Protein AF-A0A957RCV7-F1 (afdb_monomer)

Foldseek 3Di:
DPPDQAEEAAELADDDPPDPVVVVQVPDPRYDYHYNKDFDDFDDPPFTQWTWMAHPVRDIDIDGDRDDDDDPDDQAPCPVCVVVFDADPSRAFEADPQQDTPDPLDGDFAPSHPDDDRDPVRRVVRVVSRVVVSVVSVVVVDPPPPDPPPDD

Mean predicted aligned error: 7.04 Å

Structure (mmCIF, N/CA/C/O backbone):
data_AF-A0A957RCV7-F1
#
_entry.id   AF-A0A957RCV7-F1
#
loop_
_atom_site.group_PDB
_atom_site.id
_atom_site.type_symbol
_atom_site.label_atom_id
_atom_site.label_alt_id
_atom_site.label_comp_id
_atom_site.label_asym_id
_atom_site.label_entity_id
_atom_site.label_seq_id
_atom_site.pdbx_PDB_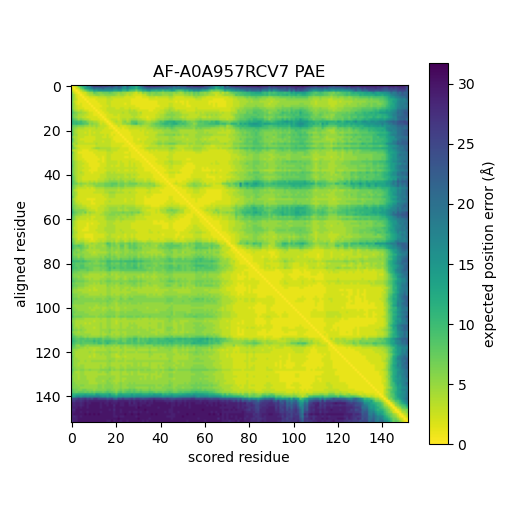ins_code
_atom_site.Cartn_x
_atom_site.Cartn_y
_atom_site.Cartn_z
_atom_site.occupancy
_atom_site.B_iso_or_equiv
_atom_site.auth_seq_id
_atom_site.auth_comp_id
_atom_site.auth_asym_id
_atom_site.auth_atom_id
_atom_site.pdbx_PDB_model_num
ATOM 1 N N . ALA A 1 1 ? -7.403 -12.029 17.948 1.00 52.47 1 ALA A N 1
ATOM 2 C CA . ALA A 1 1 ? -7.602 -10.674 18.497 1.00 52.47 1 ALA A CA 1
ATOM 3 C C . ALA A 1 1 ? -7.275 -10.646 19.998 1.00 52.47 1 ALA A C 1
ATOM 5 O O . ALA A 1 1 ? -8.165 -10.473 20.815 1.00 52.47 1 ALA A O 1
ATOM 6 N N . THR A 1 2 ? -6.010 -10.866 20.374 1.00 54.78 2 THR A N 1
ATOM 7 C CA . THR A 1 2 ? -5.569 -11.013 21.782 1.00 54.78 2 THR A CA 1
ATOM 8 C C . THR A 1 2 ? -4.770 -9.818 22.315 1.00 54.78 2 THR A C 1
ATOM 10 O O . THR A 1 2 ? -4.463 -9.781 23.499 1.00 54.78 2 THR A O 1
ATOM 13 N N . LEU A 1 3 ? -4.435 -8.842 21.462 1.00 75.88 3 LEU A N 1
ATOM 14 C CA . LEU A 1 3 ? -3.613 -7.678 21.828 1.00 75.88 3 LEU A CA 1
ATOM 15 C C . LEU A 1 3 ? -4.437 -6.427 22.171 1.00 75.88 3 LEU A C 1
ATOM 17 O O . LEU A 1 3 ? -3.967 -5.576 22.918 1.00 75.88 3 LEU A O 1
ATOM 21 N N . ALA A 1 4 ? -5.661 -6.316 21.651 1.00 87.25 4 ALA A N 1
ATOM 22 C CA . ALA A 1 4 ? -6.574 -5.214 21.938 1.00 87.25 4 ALA A CA 1
ATOM 23 C C . ALA A 1 4 ? -7.780 -5.727 22.730 1.00 87.25 4 ALA A C 1
ATOM 25 O O . ALA A 1 4 ? -8.393 -6.730 22.357 1.00 87.25 4 ALA A O 1
ATOM 26 N N . SER A 1 5 ? -8.144 -5.018 23.801 1.00 91.44 5 SER A N 1
ATOM 27 C CA . SER A 1 5 ? -9.332 -5.335 24.604 1.00 91.44 5 SER A CA 1
ATOM 28 C C . SER A 1 5 ? -10.628 -5.163 23.811 1.00 91.44 5 SER A C 1
ATOM 30 O O . SER A 1 5 ? -11.594 -5.879 24.058 1.00 91.44 5 SER A O 1
ATOM 32 N N . ARG A 1 6 ? -10.643 -4.240 22.841 1.00 94.44 6 ARG A N 1
ATOM 33 C CA . ARG A 1 6 ? -11.758 -3.997 21.924 1.00 94.44 6 ARG A CA 1
ATOM 34 C C . ARG A 1 6 ? -11.252 -3.423 20.605 1.00 94.44 6 ARG A C 1
ATOM 36 O O . ARG A 1 6 ? -10.323 -2.618 20.605 1.00 94.44 6 ARG A O 1
ATOM 43 N N . VAL A 1 7 ? -11.874 -3.817 19.499 1.00 95.94 7 VAL A N 1
ATOM 44 C CA . VAL A 1 7 ? -11.568 -3.333 18.147 1.00 95.94 7 VAL A CA 1
ATOM 45 C C . VAL A 1 7 ? -12.837 -2.761 17.530 1.00 95.94 7 VAL A C 1
ATOM 47 O O . VAL A 1 7 ? -13.892 -3.387 17.588 1.00 95.94 7 VAL A O 1
ATOM 50 N N . PHE A 1 8 ? -12.734 -1.581 16.925 1.00 96.38 8 PHE A N 1
ATOM 51 C CA . PHE A 1 8 ? -13.805 -0.986 16.132 1.00 96.38 8 PHE A CA 1
ATOM 52 C C . PHE A 1 8 ? -13.410 -1.060 14.659 1.00 96.38 8 PHE A C 1
ATOM 54 O O . PHE A 1 8 ? -12.442 -0.420 14.256 1.00 96.38 8 PHE A O 1
ATOM 61 N N . LEU A 1 9 ? -14.140 -1.848 13.870 1.00 95.62 9 LEU A N 1
ATOM 62 C CA . LEU A 1 9 ? -14.006 -1.862 12.415 1.00 95.62 9 LEU A CA 1
ATOM 63 C C . LEU A 1 9 ? -14.985 -0.836 11.853 1.00 95.62 9 LEU A C 1
ATOM 65 O O . LEU A 1 9 ? -16.191 -1.068 11.874 1.00 95.62 9 LEU A O 1
ATOM 69 N N . VAL A 1 10 ? -14.474 0.307 11.405 1.00 96.06 10 VAL A N 1
ATOM 70 C CA . VAL A 1 10 ? -15.290 1.410 10.886 1.00 96.06 10 VAL A CA 1
ATOM 71 C C . VAL A 1 10 ? -15.212 1.417 9.368 1.00 96.06 10 VAL A C 1
ATOM 73 O O . VAL A 1 10 ? -14.115 1.460 8.821 1.00 96.06 10 VAL A O 1
ATOM 76 N N . SER A 1 11 ? -16.366 1.389 8.706 1.00 95.12 11 SER A N 1
ATOM 77 C CA . SER A 1 11 ? -16.472 1.468 7.252 1.00 95.12 11 SER A CA 1
ATOM 78 C C . SER A 1 11 ? -17.498 2.520 6.859 1.00 95.12 11 SER A C 1
ATOM 80 O O . SER A 1 11 ? -18.597 2.571 7.418 1.00 95.12 11 SER A O 1
ATOM 82 N N . GLN A 1 12 ? -17.131 3.362 5.895 1.00 93.88 12 GLN A N 1
ATOM 83 C CA . GLN A 1 12 ? -18.056 4.330 5.315 1.00 93.88 12 GLN A CA 1
ATOM 84 C C . GLN A 1 12 ? -19.060 3.651 4.379 1.00 93.88 12 GLN A C 1
ATOM 86 O O . GLN A 1 12 ? -20.205 4.090 4.326 1.00 93.88 12 GLN A O 1
ATOM 91 N N . ASP A 1 13 ? -18.639 2.580 3.707 1.00 91.31 13 ASP A N 1
ATOM 92 C CA . ASP A 1 13 ? -19.454 1.800 2.780 1.00 91.31 13 ASP A CA 1
ATOM 93 C C . ASP A 1 13 ? -19.833 0.437 3.391 1.00 91.31 13 ASP A C 1
ATOM 95 O O . ASP A 1 13 ? -19.138 -0.041 4.302 1.00 91.31 13 ASP A O 1
ATOM 99 N N . PRO A 1 14 ? -20.897 -0.224 2.902 1.00 91.50 14 PRO A N 1
ATOM 100 C CA . PRO A 1 14 ? -21.228 -1.584 3.308 1.00 91.50 14 PRO A CA 1
ATOM 101 C C . PRO A 1 14 ? -20.067 -2.549 3.054 1.00 91.50 14 PRO A C 1
ATOM 103 O O . PRO A 1 14 ? -19.450 -2.548 1.986 1.00 91.50 14 PRO A O 1
ATOM 106 N N . LEU A 1 15 ? -19.773 -3.393 4.038 1.00 91.81 15 LEU A N 1
ATOM 107 C CA . LEU A 1 15 ? -18.745 -4.414 3.917 1.00 91.81 15 LEU A CA 1
ATOM 108 C C . LEU A 1 15 ? -19.233 -5.550 3.004 1.00 91.81 15 LEU A C 1
ATOM 110 O O . LEU A 1 15 ? -20.417 -5.901 3.021 1.00 91.81 15 LEU A O 1
ATOM 114 N N . PRO A 1 16 ? -18.333 -6.189 2.234 1.00 89.19 16 PRO A N 1
ATOM 115 C CA . PRO A 1 16 ? -18.709 -7.300 1.367 1.00 89.19 16 PRO A CA 1
ATOM 116 C C . PRO A 1 16 ? -19.318 -8.452 2.172 1.00 89.19 16 PRO A C 1
ATOM 118 O O . PRO A 1 16 ? -18.670 -8.991 3.073 1.00 89.19 16 PRO A O 1
ATOM 121 N N . THR A 1 17 ? -20.542 -8.860 1.827 1.00 85.44 17 THR A N 1
ATOM 122 C CA . THR A 1 17 ? -21.255 -9.937 2.534 1.00 85.44 17 THR A CA 1
ATOM 123 C C . THR A 1 17 ? -20.568 -11.289 2.394 1.00 85.44 17 THR A C 1
ATOM 125 O O . THR A 1 17 ? -20.594 -12.073 3.336 1.00 85.44 17 THR A O 1
ATOM 128 N N . ASP A 1 18 ? -19.895 -11.519 1.266 1.00 87.88 18 ASP A N 1
ATOM 129 C CA . ASP A 1 18 ? -19.326 -12.817 0.885 1.00 87.88 18 ASP A CA 1
ATOM 130 C C . ASP A 1 18 ? -17.814 -12.886 1.175 1.00 87.88 18 ASP A C 1
ATOM 132 O O . ASP A 1 18 ? -17.031 -13.474 0.429 1.00 87.88 18 ASP A O 1
ATOM 136 N N . SER A 1 19 ? -17.372 -12.231 2.253 1.00 89.56 19 SER A N 1
ATOM 137 C CA . SER A 1 19 ? -15.965 -12.210 2.656 1.00 89.56 19 SER A CA 1
ATOM 138 C C . SER A 1 19 ? -15.681 -13.259 3.739 1.00 89.56 19 SER A C 1
ATOM 140 O O . SER A 1 19 ? -16.149 -13.101 4.872 1.00 89.56 19 SER A O 1
ATOM 142 N N . PRO A 1 20 ? -14.815 -14.265 3.484 1.00 91.38 20 PRO A N 1
ATOM 143 C CA . PRO A 1 20 ? -14.433 -15.244 4.508 1.00 91.38 20 PRO A CA 1
ATOM 144 C C . PRO A 1 20 ? -13.700 -14.596 5.695 1.00 91.38 20 PRO A C 1
ATOM 146 O O . PRO A 1 20 ? -13.607 -15.180 6.777 1.00 91.38 20 PRO A O 1
ATOM 149 N N . TRP A 1 21 ? -13.160 -13.388 5.511 1.00 90.81 21 TRP A N 1
ATOM 150 C CA . TRP A 1 21 ? -12.574 -12.595 6.588 1.00 90.81 21 TRP A CA 1
ATOM 151 C C . TRP A 1 21 ? -13.639 -11.939 7.453 1.00 90.81 21 TRP A C 1
ATOM 153 O O . TRP A 1 21 ? -13.500 -11.949 8.674 1.00 90.81 21 TRP A O 1
ATOM 163 N N . LEU A 1 22 ? -14.705 -11.411 6.847 1.00 91.44 22 LEU A N 1
ATOM 164 C CA . LEU A 1 22 ? -15.800 -10.795 7.588 1.00 91.44 22 LEU A CA 1
ATOM 165 C C . LEU A 1 22 ? -16.511 -11.823 8.469 1.00 91.44 22 LEU A C 1
ATOM 167 O O . LEU A 1 22 ? -16.773 -11.538 9.637 1.00 91.44 22 LEU A O 1
ATOM 171 N N . ASP A 1 23 ? -16.720 -13.037 7.956 1.00 90.19 23 ASP A N 1
ATOM 172 C CA . ASP A 1 23 ? -17.260 -14.143 8.746 1.00 90.19 23 ASP A CA 1
ATOM 173 C C . ASP A 1 23 ? -16.387 -14.423 9.966 1.00 90.19 23 ASP A C 1
ATOM 175 O O . ASP A 1 23 ? -16.886 -14.439 11.088 1.00 90.19 23 ASP A O 1
ATOM 179 N N . LYS A 1 24 ? -15.066 -14.547 9.794 1.00 91.88 24 LYS A N 1
ATOM 180 C CA . LYS A 1 24 ? -14.140 -14.726 10.926 1.00 91.88 24 LYS A CA 1
ATOM 181 C C . LYS A 1 24 ? -14.183 -13.555 11.906 1.00 91.88 24 LYS A C 1
ATOM 183 O O . LYS A 1 24 ? -14.163 -13.782 13.111 1.00 91.88 24 LYS A O 1
ATOM 188 N N . ILE A 1 25 ? -14.240 -12.320 11.408 1.00 91.81 25 ILE A N 1
ATOM 189 C CA . ILE A 1 25 ? -14.273 -11.110 12.237 1.00 91.81 25 ILE A CA 1
ATOM 190 C C . ILE A 1 25 ? -15.533 -11.079 13.112 1.00 91.81 25 ILE A C 1
ATOM 192 O O . ILE A 1 25 ? -15.439 -10.769 14.297 1.00 91.81 25 ILE A O 1
ATOM 196 N N . ARG A 1 26 ? -16.688 -11.465 12.558 1.00 90.56 26 ARG A N 1
ATOM 197 C CA . ARG A 1 26 ? -17.976 -11.520 13.271 1.00 90.56 26 ARG A CA 1
ATOM 198 C C . ARG A 1 26 ? -18.006 -12.523 14.428 1.00 90.56 26 ARG A C 1
ATOM 200 O O . ARG A 1 26 ? -18.827 -12.365 15.321 1.00 90.56 26 ARG A O 1
ATOM 207 N N . HIS A 1 27 ? -17.123 -13.524 14.435 1.00 91.38 27 HIS A N 1
ATOM 208 C CA . HIS A 1 27 ? -17.018 -14.495 15.532 1.00 91.38 27 HIS A CA 1
ATOM 209 C C . HIS A 1 27 ? -16.195 -13.985 16.730 1.00 91.38 27 HIS A C 1
ATOM 211 O O . HIS A 1 27 ? -16.076 -14.698 17.724 1.00 91.38 27 HIS A O 1
ATOM 217 N N . PHE A 1 28 ? -15.593 -12.792 16.658 1.00 93.06 28 PHE A N 1
ATOM 218 C CA . PHE A 1 28 ? -14.860 -12.216 17.786 1.00 93.06 28 PHE A CA 1
ATOM 219 C C . PHE A 1 28 ? -15.757 -11.305 18.630 1.00 93.06 28 PHE A C 1
ATOM 221 O O . PHE A 1 28 ? -16.152 -10.229 18.189 1.00 93.06 28 PHE A O 1
ATOM 228 N N . ASP A 1 29 ? -15.963 -11.676 19.895 1.00 93.31 29 ASP A N 1
ATOM 229 C CA . ASP A 1 29 ? -16.791 -10.914 20.846 1.00 93.31 29 ASP A CA 1
ATOM 230 C C . ASP A 1 29 ? -16.255 -9.502 21.146 1.00 93.31 29 ASP A C 1
ATOM 232 O O . ASP A 1 29 ? -16.987 -8.624 21.607 1.00 93.31 29 ASP A O 1
ATOM 236 N N . ASN A 1 30 ? -14.962 -9.263 20.901 1.00 94.69 30 ASN A N 1
ATOM 237 C CA . ASN A 1 30 ? -14.310 -7.978 21.137 1.00 94.69 30 ASN A CA 1
ATOM 238 C C . ASN A 1 30 ? -14.260 -7.063 19.903 1.00 94.69 30 ASN A C 1
ATOM 240 O O . ASN A 1 30 ? -13.666 -5.984 19.990 1.00 94.69 30 ASN A O 1
ATOM 244 N N . VAL A 1 31 ? -14.864 -7.452 18.775 1.00 95.50 31 VAL A N 1
ATOM 245 C CA . VAL A 1 31 ? -14.934 -6.617 17.570 1.00 95.50 31 VAL A CA 1
ATOM 246 C C . VAL A 1 31 ? -16.324 -6.006 17.423 1.00 95.50 31 VAL A C 1
ATOM 248 O O . VAL A 1 31 ? -17.337 -6.693 17.472 1.00 95.50 31 VAL A O 1
ATOM 251 N N . VAL A 1 32 ? -16.375 -4.694 17.203 1.00 95.62 32 VAL A N 1
ATOM 252 C CA . VAL A 1 32 ? -17.605 -3.961 16.896 1.00 95.62 32 VAL A CA 1
ATOM 253 C C . VAL A 1 32 ? -17.507 -3.422 15.476 1.00 95.62 32 VAL A C 1
ATOM 255 O O . VAL A 1 32 ? -16.616 -2.629 15.173 1.00 95.62 32 VAL A O 1
ATOM 258 N N . ILE A 1 33 ? -18.427 -3.843 14.612 1.00 95.31 33 ILE A N 1
ATOM 259 C CA . ILE A 1 33 ? -18.483 -3.415 13.212 1.00 95.31 33 ILE A CA 1
ATOM 260 C C . ILE A 1 33 ? -19.409 -2.202 13.096 1.00 95.31 33 ILE A C 1
ATOM 262 O O . ILE A 1 33 ? -20.552 -2.229 13.553 1.00 95.31 33 ILE A O 1
ATOM 266 N N . LEU A 1 34 ? -18.891 -1.120 12.520 1.00 95.31 34 LEU A N 1
ATOM 267 C CA . LEU A 1 34 ? -19.567 0.153 12.314 1.00 95.31 34 LEU A CA 1
ATOM 268 C C . LEU A 1 34 ? -19.610 0.462 10.808 1.00 95.31 34 LEU A C 1
ATOM 270 O O . LEU A 1 34 ? -18.764 1.200 10.313 1.00 95.31 34 LEU A O 1
ATOM 274 N N . GLU A 1 35 ? -20.580 -0.108 10.093 1.00 94.75 35 GLU A N 1
ATOM 275 C CA . GLU A 1 35 ? -20.870 0.219 8.684 1.00 94.75 35 GLU A CA 1
ATOM 276 C C . GLU A 1 35 ? -21.615 1.555 8.564 1.00 94.75 35 GLU A C 1
ATOM 278 O O . GLU A 1 35 ? -22.125 2.081 9.563 1.00 94.75 35 GLU A O 1
ATOM 283 N N . ASP A 1 36 ? -21.642 2.131 7.360 1.00 95.75 36 ASP A N 1
ATOM 284 C CA . ASP A 1 36 ? -22.268 3.425 7.060 1.00 95.75 36 ASP A CA 1
ATOM 285 C C . ASP A 1 36 ? -21.855 4.531 8.055 1.00 95.75 36 ASP A C 1
ATOM 287 O O . ASP A 1 36 ? -22.664 5.335 8.545 1.00 95.75 36 ASP A O 1
ATOM 291 N N . THR A 1 37 ? -20.578 4.508 8.448 1.00 96.88 37 THR A N 1
ATOM 292 C CA . THR A 1 37 ? -20.031 5.316 9.539 1.00 96.88 37 THR A CA 1
ATOM 293 C C . THR A 1 37 ? -18.714 5.968 9.128 1.00 96.88 37 THR A C 1
ATOM 295 O O . THR A 1 37 ? -17.778 5.307 8.697 1.00 96.88 37 THR A O 1
ATOM 298 N N . THR A 1 38 ? -18.607 7.282 9.323 1.00 96.69 38 THR A N 1
ATOM 299 C CA . THR A 1 38 ? -17.403 8.062 8.992 1.00 96.69 38 THR A CA 1
ATOM 300 C C . THR A 1 38 ? -16.716 8.565 10.256 1.00 96.69 38 THR A C 1
ATOM 302 O O . THR A 1 38 ? -17.374 9.141 11.124 1.00 96.69 38 THR A O 1
ATOM 305 N N . VAL A 1 39 ? -15.392 8.428 10.353 1.00 97.00 39 VAL A N 1
ATOM 306 C CA . VAL A 1 39 ? -14.590 9.124 11.374 1.00 97.00 39 VAL A CA 1
ATOM 307 C C . VAL A 1 39 ? -14.506 10.607 11.001 1.00 97.00 39 VAL A C 1
ATOM 309 O O . VAL A 1 39 ? -14.047 10.947 9.916 1.00 97.00 39 VAL A O 1
ATOM 312 N N . VAL A 1 40 ? -14.974 11.502 11.875 1.00 97.38 40 VAL A N 1
ATOM 313 C CA . VAL A 1 40 ? -15.034 12.954 11.604 1.00 97.38 40 VAL A CA 1
ATOM 314 C C . VAL A 1 40 ? -13.973 13.759 12.345 1.00 97.38 40 VAL A C 1
ATOM 316 O O . VAL A 1 40 ? -13.636 14.858 11.914 1.00 97.38 40 VAL A O 1
ATOM 319 N N . SER A 1 41 ? -13.458 13.246 13.460 1.00 97.62 41 SER A N 1
ATOM 320 C CA . SER A 1 41 ? -12.340 13.853 14.182 1.00 97.62 41 SER A CA 1
ATOM 321 C C . SER A 1 41 ? -11.658 12.819 15.068 1.00 97.62 41 SER A C 1
ATOM 323 O O . SER A 1 41 ? -12.277 11.838 15.476 1.00 97.62 41 SER A O 1
ATOM 325 N N . VAL A 1 42 ? -10.403 13.078 15.415 1.00 97.75 42 VAL A N 1
ATOM 326 C CA . VAL A 1 42 ? -9.653 12.330 16.428 1.00 97.75 42 VAL A CA 1
ATOM 327 C C . VAL A 1 42 ? -9.127 13.298 17.478 1.00 97.75 42 VAL A C 1
ATOM 329 O O . VAL A 1 42 ? -8.848 14.455 17.162 1.00 97.75 42 VAL A O 1
ATOM 332 N N . GLY A 1 43 ? -9.042 12.839 18.722 1.00 97.31 43 GLY A N 1
ATOM 333 C CA . GLY A 1 43 ? -8.681 13.658 19.872 1.00 97.31 43 GLY A CA 1
ATOM 334 C C . GLY A 1 43 ? -7.693 12.958 20.798 1.00 97.31 43 GLY A C 1
ATOM 335 O O . GLY A 1 43 ? -7.594 11.729 20.821 1.00 97.31 43 GLY A O 1
ATOM 336 N N . GLY A 1 44 ? -6.958 13.770 21.555 1.00 96.94 44 GLY A N 1
ATOM 337 C CA . GLY A 1 44 ? -5.951 13.337 22.522 1.00 96.94 44 GLY A CA 1
ATOM 338 C C . GLY A 1 44 ? -4.627 14.090 22.363 1.00 96.94 44 GLY A C 1
ATOM 339 O O . GLY A 1 44 ? -4.304 14.599 21.289 1.00 96.94 44 GLY A O 1
ATOM 340 N N . SER A 1 45 ? -3.875 14.217 23.457 1.00 94.50 45 SER A N 1
ATOM 341 C CA . SER A 1 45 ? -2.568 14.881 23.472 1.00 94.50 45 SER A CA 1
ATOM 342 C C . SER A 1 45 ? -1.724 14.359 24.641 1.00 94.50 45 SER A C 1
ATOM 344 O O . SER A 1 45 ? -2.181 14.448 25.780 1.00 94.50 45 SER A O 1
ATOM 346 N N . PRO A 1 46 ? -0.497 13.843 24.417 1.00 94.81 46 PRO A N 1
ATOM 347 C CA . PRO A 1 46 ? 0.244 13.772 23.148 1.00 94.81 46 PRO A CA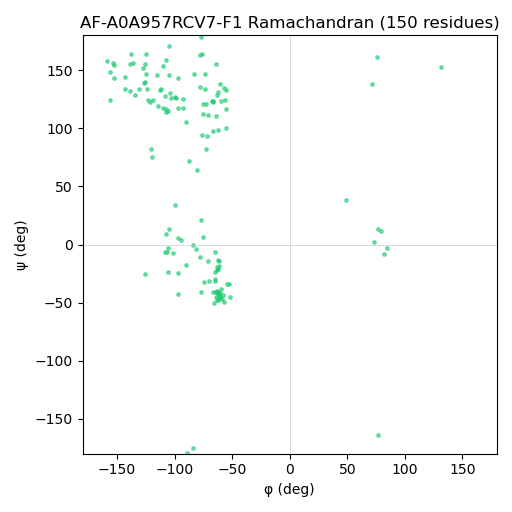 1
ATOM 348 C C . PRO A 1 46 ? -0.122 12.567 22.260 1.00 94.81 46 PRO A C 1
ATOM 350 O O . PRO A 1 46 ? 0.456 12.386 21.191 1.00 94.81 46 PRO A O 1
ATOM 353 N N . HIS A 1 47 ? -1.044 11.714 22.705 1.00 96.56 47 HIS A N 1
ATOM 354 C CA . HIS A 1 47 ? -1.422 10.476 22.022 1.00 96.56 47 HIS A CA 1
ATOM 355 C C . HIS A 1 47 ? -2.925 10.428 21.763 1.00 96.56 47 HIS A C 1
ATOM 357 O O . HIS A 1 47 ? -3.676 11.171 22.384 1.00 96.56 47 HIS A O 1
ATOM 363 N N . LEU A 1 48 ? -3.356 9.536 20.867 1.00 97.56 48 LEU A N 1
ATOM 364 C CA . LEU A 1 48 ? -4.770 9.293 20.588 1.00 97.56 48 LEU A CA 1
ATOM 365 C C . LEU A 1 48 ? -5.493 8.773 21.839 1.00 97.56 48 LEU A C 1
ATOM 367 O O . LEU A 1 48 ? -5.045 7.820 22.482 1.00 97.56 48 LEU A O 1
ATOM 371 N N . GLU A 1 49 ? -6.633 9.378 22.150 1.00 97.88 49 GLU A N 1
ATOM 372 C CA . GLU A 1 49 ? -7.495 8.975 23.264 1.00 97.88 49 GLU A CA 1
ATOM 373 C C . GLU A 1 49 ? -8.935 8.714 22.832 1.00 97.88 49 GLU A C 1
ATOM 375 O O . GLU A 1 49 ? -9.629 7.913 23.466 1.00 97.88 49 GLU A O 1
ATOM 380 N N . GLU A 1 50 ? -9.373 9.339 21.740 1.00 98.00 50 GLU A N 1
ATOM 381 C CA . GLU A 1 50 ? -10.736 9.223 21.246 1.00 98.00 50 GLU A CA 1
ATOM 382 C C . GLU A 1 50 ? -10.851 9.461 19.738 1.00 98.00 50 GLU A C 1
ATOM 384 O O . GLU A 1 50 ? -10.049 10.160 19.115 1.00 98.00 50 GLU A O 1
ATOM 389 N N . MET A 1 51 ? -11.908 8.899 19.158 1.00 97.94 51 MET A N 1
ATOM 390 C CA . MET A 1 51 ? -12.378 9.215 17.816 1.00 97.94 51 MET A CA 1
ATOM 391 C C . MET A 1 51 ? -13.849 9.615 17.874 1.00 97.94 51 MET A C 1
ATOM 393 O O . MET A 1 51 ? -14.642 8.990 18.575 1.00 97.94 51 MET A O 1
ATOM 397 N N . THR A 1 52 ? -14.234 10.625 17.104 1.00 98.31 52 THR A N 1
ATOM 398 C CA . THR A 1 52 ? -15.640 10.954 16.877 1.00 98.31 52 THR A CA 1
ATOM 399 C C . THR A 1 52 ? -16.057 10.358 15.548 1.00 98.31 52 THR A C 1
ATOM 401 O O . THR A 1 52 ? -15.450 10.642 14.514 1.00 98.31 52 THR A O 1
ATOM 404 N N . VAL A 1 53 ? -17.123 9.567 15.559 1.00 98.00 53 VAL A N 1
ATOM 405 C CA . VAL A 1 53 ? -17.735 8.992 14.363 1.00 98.00 53 VAL A CA 1
ATOM 406 C C . VAL A 1 53 ? -19.096 9.622 14.093 1.00 98.00 53 VAL A C 1
ATOM 408 O O . VAL A 1 53 ? -19.770 10.091 15.008 1.00 98.00 53 VAL A O 1
ATOM 411 N N . ARG A 1 54 ? -19.519 9.628 12.830 1.00 98.06 54 ARG A N 1
ATOM 412 C CA . ARG A 1 54 ? -20.850 10.045 12.383 1.00 98.06 54 ARG A CA 1
ATOM 413 C C . ARG A 1 54 ? -21.500 8.902 11.612 1.00 98.06 54 ARG A C 1
ATOM 415 O O . ARG A 1 54 ? -20.935 8.435 10.630 1.00 98.06 54 ARG A O 1
ATOM 422 N N . ARG A 1 55 ? -22.685 8.483 12.051 1.00 95.38 55 ARG A N 1
ATOM 423 C CA . ARG A 1 55 ? -23.523 7.472 11.383 1.00 95.38 55 ARG A CA 1
ATOM 424 C C . ARG A 1 55 ? -24.264 8.073 10.185 1.00 95.38 55 ARG A C 1
ATOM 426 O O . ARG A 1 55 ? -24.466 9.288 10.147 1.00 95.38 55 ARG A O 1
ATOM 433 N N . ALA A 1 56 ? -24.779 7.230 9.291 1.00 92.00 56 ALA A N 1
ATOM 434 C CA . ALA A 1 56 ? -25.644 7.646 8.179 1.00 92.00 56 ALA A CA 1
ATOM 435 C C . ALA A 1 56 ? -26.854 8.497 8.604 1.00 92.00 56 ALA A C 1
ATOM 437 O O . ALA A 1 56 ? -27.229 9.436 7.909 1.00 92.00 56 ALA A O 1
ATOM 438 N N . ASN A 1 57 ? -27.429 8.240 9.784 1.00 92.62 57 ASN A N 1
ATOM 439 C CA . ASN A 1 57 ? -28.534 9.040 10.332 1.00 92.62 57 ASN A CA 1
ATOM 440 C C . ASN A 1 57 ? -28.101 10.410 10.905 1.00 92.62 57 ASN A C 1
ATOM 442 O O . ASN A 1 57 ? -28.897 11.092 11.546 1.00 92.62 57 ASN A O 1
ATOM 446 N N . GLY A 1 58 ? -26.834 10.800 10.738 1.00 93.81 58 GLY A N 1
ATOM 447 C CA . GLY A 1 58 ? -26.269 12.054 11.233 1.00 93.81 58 GLY A CA 1
ATOM 448 C C . GLY A 1 58 ? -25.845 12.035 12.704 1.00 93.81 58 GLY A C 1
ATOM 449 O O . GLY A 1 58 ? -25.183 12.978 13.146 1.00 93.81 58 GLY A O 1
ATOM 450 N N . ARG A 1 59 ? -26.159 10.975 13.467 1.00 95.38 59 ARG A N 1
ATOM 451 C CA . ARG A 1 59 ? -25.770 10.860 14.879 1.00 95.38 59 ARG A CA 1
ATOM 452 C C . ARG A 1 59 ? -24.253 10.819 15.004 1.00 95.38 59 ARG A C 1
ATOM 454 O O . ARG A 1 59 ? -23.596 9.996 14.364 1.00 95.38 59 ARG A O 1
ATOM 461 N N . LYS A 1 60 ? -23.717 11.684 15.864 1.00 97.25 60 LYS A N 1
ATOM 462 C CA . LYS A 1 60 ? -22.307 11.679 16.252 1.00 97.25 60 LYS A CA 1
ATOM 463 C C . LYS A 1 60 ? -22.117 10.941 17.569 1.00 97.25 60 LYS A C 1
ATOM 465 O O . LYS A 1 60 ? -22.964 11.030 18.454 1.00 97.25 60 LYS A O 1
ATOM 470 N N . GLU A 1 61 ? -21.013 10.225 17.677 1.00 96.75 61 GLU A N 1
ATOM 471 C CA . GLU A 1 61 ? -20.638 9.454 18.857 1.00 96.75 61 GLU A CA 1
ATOM 472 C C . GLU A 1 61 ? -19.126 9.551 19.047 1.00 96.75 61 GLU A C 1
ATOM 474 O O . GLU A 1 61 ? -18.378 9.403 18.082 1.00 96.75 61 GLU A O 1
ATOM 479 N N . THR A 1 62 ? -18.687 9.806 20.276 1.00 97.81 62 THR A N 1
ATOM 480 C CA . THR A 1 62 ? -17.268 9.808 20.640 1.00 97.81 62 THR A CA 1
ATOM 481 C C . THR A 1 62 ? -16.932 8.482 21.303 1.00 97.81 62 THR A C 1
ATOM 483 O O . THR A 1 62 ? -17.608 8.055 22.238 1.00 97.81 62 THR A O 1
ATOM 486 N N . ILE A 1 63 ? -15.901 7.818 20.795 1.00 97.69 63 ILE A N 1
ATOM 487 C CA . ILE A 1 63 ? -15.482 6.483 21.205 1.00 97.69 63 ILE A CA 1
ATOM 488 C C . ILE A 1 63 ? -14.042 6.577 21.695 1.00 97.69 63 ILE A C 1
ATOM 490 O O . ILE A 1 63 ? -13.152 6.985 20.948 1.00 97.69 63 ILE A O 1
ATOM 494 N N . ALA A 1 64 ? -13.810 6.168 22.943 1.00 97.19 64 ALA A N 1
ATOM 495 C CA . ALA A 1 64 ? -12.469 6.087 23.504 1.00 97.19 64 ALA A CA 1
ATOM 496 C C . ALA A 1 64 ? -11.659 4.996 22.785 1.00 97.19 64 ALA A C 1
ATOM 498 O O . ALA A 1 64 ? -12.051 3.825 22.767 1.00 97.19 64 ALA A O 1
ATOM 499 N N . VAL A 1 65 ? -10.520 5.377 22.207 1.00 96.94 65 VAL A N 1
ATOM 500 C CA . VAL A 1 65 ? -9.610 4.490 21.470 1.00 96.94 65 VAL A CA 1
ATOM 501 C C . VAL A 1 65 ? -8.166 4.900 21.740 1.00 96.94 65 VAL A C 1
ATOM 503 O O . VAL A 1 65 ? -7.859 6.076 21.876 1.00 96.94 65 VAL A O 1
ATOM 506 N N . LYS A 1 66 ? -7.259 3.925 21.828 1.00 95.94 66 LYS A N 1
ATOM 507 C CA . LYS A 1 66 ? -5.824 4.174 22.078 1.00 95.94 66 LYS A CA 1
ATOM 508 C C . LYS A 1 66 ? -4.941 3.970 20.847 1.00 95.94 66 LYS A C 1
ATOM 510 O O . LYS A 1 66 ? -3.754 4.265 20.886 1.00 95.94 66 LYS A O 1
ATOM 515 N N . GLY A 1 67 ? -5.519 3.472 19.759 1.00 95.50 67 GLY A N 1
ATOM 516 C CA . GLY A 1 67 ? -4.844 3.265 18.486 1.00 95.50 67 GLY A CA 1
ATOM 517 C C . GLY A 1 67 ? -5.857 3.265 17.349 1.00 95.50 67 GLY A C 1
ATOM 518 O O . GLY A 1 67 ? -7.005 2.865 17.539 1.00 95.50 67 GLY A O 1
ATOM 519 N N . MET A 1 68 ? -5.422 3.730 16.184 1.00 95.44 68 MET A N 1
ATOM 520 C CA . MET A 1 68 ? -6.208 3.753 14.958 1.00 95.44 68 MET A CA 1
ATOM 521 C C . MET A 1 68 ? -5.302 3.335 13.804 1.00 95.44 68 MET A C 1
ATOM 523 O O . MET A 1 68 ? -4.190 3.843 13.678 1.00 95.44 68 MET A O 1
ATOM 527 N N . PHE A 1 69 ? -5.792 2.417 12.979 1.00 95.19 69 PHE A N 1
ATOM 528 C CA . PHE A 1 69 ? -5.126 1.947 11.769 1.00 95.19 69 PHE A CA 1
ATOM 529 C C . PHE A 1 69 ? -6.041 2.288 10.598 1.00 95.19 69 PHE A C 1
ATOM 531 O O . PHE A 1 69 ? -7.223 1.946 10.629 1.00 95.19 69 PHE A O 1
ATOM 538 N N . VAL A 1 70 ? -5.516 3.024 9.622 1.00 93.00 70 VAL A N 1
ATOM 539 C CA . VAL A 1 70 ? -6.289 3.531 8.486 1.00 93.00 70 VAL A CA 1
ATOM 540 C C . VAL A 1 70 ? -5.920 2.718 7.257 1.00 93.00 70 VAL A C 1
ATOM 542 O O . VAL A 1 70 ? -4.787 2.793 6.798 1.00 93.00 70 VAL A O 1
ATOM 545 N N . GLU A 1 71 ? -6.889 1.972 6.736 1.00 89.44 71 GLU A N 1
ATOM 546 C CA . GLU A 1 71 ? -6.737 1.089 5.579 1.00 89.44 71 GLU A CA 1
ATOM 547 C C . GLU A 1 71 ? -7.702 1.551 4.473 1.00 89.44 71 GLU A C 1
ATOM 549 O O . GLU A 1 71 ? -8.785 0.998 4.305 1.00 89.44 71 GLU A O 1
ATOM 554 N N . LEU A 1 72 ? -7.358 2.648 3.786 1.00 82.81 72 LEU A N 1
ATOM 555 C CA . LEU A 1 72 ? -8.195 3.282 2.746 1.00 82.81 72 LEU A CA 1
ATOM 556 C C . LEU A 1 72 ? -7.697 3.009 1.315 1.00 82.81 72 LEU A C 1
ATOM 558 O O . LEU A 1 72 ? -8.136 3.662 0.370 1.00 82.81 72 LEU A O 1
ATOM 562 N N . GLY A 1 73 ? -6.788 2.045 1.156 1.00 81.25 73 GLY A N 1
ATOM 563 C CA . GLY A 1 73 ? -6.067 1.811 -0.092 1.00 81.25 73 GLY A CA 1
ATOM 564 C C . GLY A 1 73 ? -4.968 2.848 -0.341 1.00 81.25 73 GLY A C 1
ATOM 565 O O . GLY A 1 73 ? -4.936 3.923 0.264 1.00 81.25 73 GLY A O 1
ATOM 566 N N . LEU A 1 74 ? -4.035 2.504 -1.228 1.00 85.56 74 LEU A N 1
ATOM 567 C CA . LEU A 1 74 ? -2.911 3.360 -1.596 1.00 85.56 74 LEU A CA 1
ATOM 568 C C . LEU A 1 74 ? -3.123 3.983 -2.975 1.00 85.56 74 LEU A C 1
ATOM 570 O O . LEU A 1 74 ? -3.683 3.369 -3.880 1.00 85.56 74 LEU A O 1
ATOM 574 N N . ILE A 1 75 ? -2.631 5.211 -3.132 1.00 91.06 75 ILE A N 1
ATOM 575 C CA . ILE A 1 75 ? -2.572 5.903 -4.420 1.00 91.06 75 ILE A CA 1
ATOM 576 C C . ILE A 1 75 ? -1.101 5.932 -4.856 1.00 91.06 75 ILE A C 1
ATOM 578 O O . ILE A 1 75 ? -0.288 6.562 -4.171 1.00 91.06 75 ILE A O 1
ATOM 582 N N . PRO A 1 76 ? -0.733 5.281 -5.974 1.00 93.19 76 PRO A N 1
ATOM 583 C CA . PRO A 1 76 ? 0.632 5.312 -6.484 1.00 93.19 76 PRO A CA 1
ATOM 584 C C . PRO A 1 76 ? 1.080 6.740 -6.815 1.00 93.19 76 PRO A C 1
ATOM 586 O O . PRO A 1 76 ? 0.346 7.519 -7.422 1.00 93.19 76 PRO A O 1
ATOM 589 N N . ASN A 1 77 ? 2.322 7.089 -6.470 1.00 95.06 77 ASN A N 1
ATOM 590 C CA . ASN A 1 77 ? 2.889 8.403 -6.782 1.00 95.06 77 ASN A CA 1
ATOM 591 C C . ASN A 1 77 ? 3.399 8.471 -8.237 1.00 95.06 77 ASN A C 1
ATOM 593 O O . ASN A 1 77 ? 4.596 8.599 -8.493 1.00 95.06 77 ASN A O 1
ATOM 597 N N . THR A 1 78 ? 2.486 8.337 -9.201 1.00 96.38 78 THR A N 1
ATOM 598 C CA . THR A 1 78 ? 2.785 8.223 -10.642 1.00 96.38 78 THR A CA 1
ATOM 599 C C . THR A 1 78 ? 2.435 9.470 -11.448 1.00 96.38 78 THR A C 1
ATOM 601 O O . THR A 1 78 ? 2.556 9.461 -12.671 1.00 96.38 78 THR A O 1
ATOM 604 N N . GLY A 1 79 ? 2.091 10.581 -10.787 1.00 94.31 79 GLY A N 1
ATOM 605 C CA . GLY A 1 79 ? 1.662 11.818 -11.452 1.00 94.31 79 GLY A CA 1
ATOM 606 C C . GLY A 1 79 ? 2.651 12.349 -12.502 1.00 94.31 79 GLY A C 1
ATOM 607 O O . GLY A 1 79 ? 2.244 12.862 -13.540 1.00 94.31 79 GLY A O 1
ATOM 608 N N . LEU A 1 80 ? 3.957 12.173 -12.279 1.00 93.69 80 LEU A N 1
ATOM 609 C CA . LEU A 1 80 ? 5.006 12.580 -13.225 1.00 93.69 80 LEU A CA 1
ATOM 610 C C . LEU A 1 80 ? 5.193 11.618 -14.410 1.00 93.69 80 LEU A C 1
ATOM 612 O O . LEU A 1 80 ? 5.921 11.946 -15.341 1.00 93.69 80 LEU A O 1
ATOM 616 N N . LEU A 1 81 ? 4.586 10.432 -14.368 1.00 94.44 81 LEU A N 1
ATOM 617 C CA . LEU A 1 81 ? 4.795 9.348 -15.330 1.00 94.44 81 LEU A CA 1
ATOM 618 C C . LEU A 1 81 ? 3.676 9.235 -16.373 1.00 94.44 81 LEU A C 1
ATOM 620 O O . LEU A 1 81 ? 3.817 8.481 -17.338 1.00 94.44 81 LEU A O 1
ATOM 624 N N . HIS A 1 82 ? 2.591 10.000 -16.222 1.00 92.81 82 HIS A N 1
ATOM 625 C CA . HIS A 1 82 ? 1.493 10.027 -17.186 1.00 92.81 82 HIS A CA 1
ATOM 626 C C . HIS A 1 82 ? 1.987 10.384 -18.594 1.00 92.81 82 HIS A C 1
ATOM 628 O O . HIS A 1 82 ? 2.628 11.411 -18.811 1.00 92.81 82 HIS A O 1
ATOM 634 N N . GLY A 1 83 ? 1.684 9.516 -19.563 1.00 94.31 83 GLY A N 1
ATOM 635 C CA . GLY A 1 83 ? 2.120 9.672 -20.954 1.00 94.31 83 GLY A CA 1
ATOM 636 C C . GLY A 1 83 ? 3.611 9.397 -21.195 1.00 94.31 83 GLY A C 1
ATOM 637 O O . GLY A 1 83 ? 4.075 9.531 -22.327 1.00 94.31 83 GLY A O 1
ATOM 638 N N . ILE A 1 84 ? 4.372 9.011 -20.164 1.00 97.50 84 ILE A N 1
ATOM 639 C CA . ILE A 1 84 ? 5.784 8.619 -20.286 1.00 97.50 84 ILE A CA 1
ATOM 640 C C . ILE A 1 84 ? 5.920 7.098 -20.364 1.00 97.50 84 ILE A C 1
ATOM 642 O O . ILE A 1 84 ? 6.714 6.614 -21.174 1.00 97.50 84 ILE A O 1
ATOM 646 N N . VAL A 1 85 ? 5.166 6.379 -19.531 1.00 98.25 85 VAL A N 1
ATOM 647 C CA . VAL A 1 85 ? 5.100 4.913 -19.455 1.00 98.25 85 VAL A CA 1
ATOM 648 C C . VAL A 1 85 ? 3.650 4.466 -19.277 1.00 98.25 85 VAL A C 1
ATOM 650 O O . VAL A 1 85 ? 2.788 5.268 -18.910 1.00 98.25 85 VAL A O 1
ATOM 653 N N . ASP A 1 86 ? 3.394 3.186 -19.518 1.00 98.25 86 ASP A N 1
ATOM 654 C CA . ASP A 1 86 ? 2.067 2.597 -19.365 1.00 98.25 86 ASP A CA 1
ATOM 655 C C . ASP A 1 86 ? 1.736 2.452 -17.876 1.00 98.25 86 ASP A C 1
ATOM 657 O O . ASP A 1 86 ? 2.552 1.972 -17.078 1.00 98.25 86 ASP A O 1
ATOM 661 N N . LEU A 1 87 ? 0.524 2.867 -17.513 1.00 98.19 87 LEU A N 1
ATOM 662 C CA . LEU A 1 87 ? -0.041 2.695 -16.181 1.00 98.19 87 LEU A CA 1
ATOM 663 C C . LEU A 1 87 ? -1.251 1.763 -16.270 1.00 98.19 87 LEU A C 1
ATOM 665 O O . LEU A 1 87 ? -1.972 1.786 -17.270 1.00 98.19 87 LEU A O 1
ATOM 669 N N . ASP A 1 88 ? -1.477 0.956 -15.238 1.00 96.12 88 ASP A N 1
ATOM 670 C CA . ASP A 1 88 ? -2.687 0.142 -15.140 1.00 96.12 88 ASP A CA 1
ATOM 671 C C . ASP A 1 88 ? -3.910 0.974 -14.707 1.00 96.12 88 ASP A C 1
ATOM 673 O O . ASP A 1 88 ? -3.822 2.178 -14.457 1.00 96.12 88 ASP A O 1
ATOM 677 N N . GLU A 1 89 ? -5.075 0.329 -14.611 1.00 94.88 89 GLU A N 1
ATOM 678 C CA . GLU A 1 89 ? -6.330 0.981 -14.203 1.00 94.88 89 GLU A CA 1
ATOM 679 C C . GLU A 1 89 ? -6.292 1.572 -12.779 1.00 94.88 89 GLU A C 1
ATOM 681 O O . GLU A 1 89 ? -7.091 2.448 -12.456 1.00 94.88 89 GLU A O 1
ATOM 686 N N . HIS A 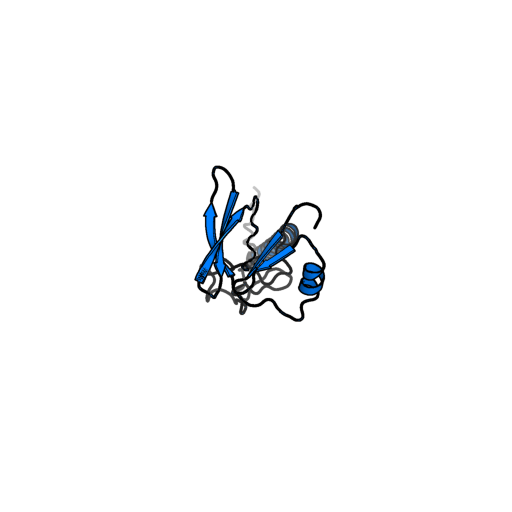1 90 ? -5.337 1.138 -11.949 1.00 93.19 90 HIS A N 1
ATOM 687 C CA . HIS A 1 90 ? -5.103 1.631 -10.591 1.00 93.19 90 HIS A CA 1
ATOM 688 C C . HIS A 1 90 ? -3.990 2.695 -10.544 1.00 93.19 90 HIS A C 1
ATOM 690 O O . HIS A 1 90 ? -3.594 3.139 -9.467 1.00 93.19 90 HIS A O 1
ATOM 696 N N . GLY A 1 91 ? -3.463 3.112 -11.701 1.00 95.56 91 GLY A N 1
ATOM 697 C CA . GLY A 1 91 ? -2.411 4.118 -11.811 1.00 95.56 91 GLY A CA 1
ATOM 698 C C . GLY A 1 91 ? -1.009 3.616 -11.459 1.00 95.56 91 GLY A C 1
ATOM 699 O O . GLY A 1 91 ? -0.112 4.442 -11.286 1.00 95.56 91 GLY A O 1
ATOM 700 N N . ARG A 1 92 ? -0.787 2.300 -11.353 1.00 96.94 92 ARG A N 1
ATOM 701 C CA . ARG A 1 92 ? 0.537 1.707 -11.092 1.00 96.94 92 ARG A CA 1
ATOM 702 C C . ARG A 1 92 ? 1.326 1.565 -12.384 1.00 96.94 92 ARG A C 1
ATOM 704 O O . ARG A 1 92 ? 0.756 1.282 -13.432 1.00 96.94 92 ARG A O 1
ATOM 711 N N . VAL A 1 93 ? 2.645 1.705 -12.308 1.00 98.12 93 VAL A N 1
ATOM 712 C CA . VAL A 1 93 ? 3.535 1.488 -13.455 1.00 98.12 93 VAL A CA 1
ATOM 713 C C . VAL A 1 93 ? 3.519 0.015 -13.846 1.00 98.12 93 VAL A C 1
ATOM 715 O O . VAL A 1 93 ? 3.842 -0.852 -13.033 1.00 98.12 93 VAL A O 1
ATOM 718 N N . VAL A 1 94 ? 3.183 -0.267 -15.103 1.00 98.12 94 VAL A N 1
ATOM 719 C CA . VAL A 1 94 ? 3.245 -1.628 -15.639 1.00 98.12 94 VAL A CA 1
ATOM 720 C C . VAL A 1 94 ? 4.704 -1.984 -15.906 1.00 98.12 94 VAL A C 1
ATOM 722 O O . VAL A 1 94 ? 5.379 -1.314 -16.693 1.00 98.12 94 VAL A O 1
ATOM 725 N N . VAL A 1 95 ? 5.187 -3.044 -15.257 1.00 98.31 95 VAL A N 1
ATOM 726 C CA . VAL A 1 95 ? 6.531 -3.583 -15.478 1.00 98.31 95 VAL A CA 1
ATOM 727 C C . VAL A 1 95 ? 6.512 -5.068 -15.816 1.00 98.31 95 VAL A C 1
ATOM 729 O O . VAL A 1 95 ? 5.596 -5.806 -15.449 1.00 98.31 95 VAL A O 1
ATOM 732 N N . ASP A 1 96 ? 7.552 -5.519 -16.512 1.00 97.25 96 ASP A N 1
ATOM 733 C CA . ASP A 1 96 ? 7.815 -6.940 -16.726 1.00 97.25 96 ASP A CA 1
ATOM 734 C C . ASP A 1 96 ? 8.577 -7.586 -15.547 1.00 97.25 96 ASP A C 1
ATOM 736 O O . ASP A 1 96 ? 8.882 -6.964 -14.521 1.00 97.25 96 ASP A O 1
ATOM 740 N N . CYS A 1 97 ? 8.954 -8.860 -15.702 1.00 96.25 97 CYS A N 1
ATOM 741 C CA . CYS A 1 97 ? 9.719 -9.586 -14.689 1.00 96.25 97 CYS A CA 1
ATOM 742 C C . CYS A 1 97 ? 11.130 -9.028 -14.444 1.00 96.25 97 CYS A C 1
ATOM 744 O O . CYS A 1 97 ? 11.787 -9.488 -13.519 1.00 96.25 97 CYS A O 1
ATOM 746 N N . ARG A 1 98 ? 11.602 -8.048 -15.220 1.00 96.88 98 ARG A N 1
ATOM 747 C CA . ARG A 1 98 ? 12.887 -7.351 -15.063 1.00 96.88 98 ARG A CA 1
ATOM 748 C C . ARG A 1 98 ? 12.727 -5.931 -14.508 1.00 96.88 98 ARG A C 1
ATOM 750 O O . ARG A 1 98 ? 13.723 -5.266 -14.237 1.00 96.88 98 ARG A O 1
ATOM 757 N N . GLY A 1 99 ? 11.495 -5.472 -14.286 1.00 97.88 99 GLY A N 1
ATOM 758 C CA . GLY A 1 99 ? 11.216 -4.094 -13.876 1.00 97.88 99 GLY A CA 1
ATOM 759 C C . GLY A 1 99 ? 11.252 -3.105 -15.045 1.00 97.88 99 GLY A C 1
ATOM 760 O O . GLY A 1 99 ? 11.300 -1.898 -14.812 1.00 97.88 99 GLY A O 1
ATOM 761 N N . ALA A 1 100 ? 11.282 -3.590 -16.292 1.00 98.19 100 ALA A N 1
ATOM 762 C CA . ALA A 1 100 ? 11.264 -2.744 -17.477 1.00 98.19 100 ALA A CA 1
ATOM 763 C C . ALA A 1 100 ? 9.843 -2.242 -17.748 1.00 98.19 100 ALA A C 1
ATOM 765 O O . ALA A 1 100 ? 8.884 -3.009 -17.679 1.00 98.19 100 ALA A O 1
ATOM 766 N N . THR A 1 101 ? 9.725 -0.953 -18.063 1.00 98.56 101 THR A N 1
ATOM 767 C CA . THR A 1 101 ? 8.450 -0.316 -18.430 1.00 98.56 101 THR A CA 1
ATOM 768 C C . THR A 1 101 ? 8.201 -0.396 -19.942 1.00 98.56 101 THR A C 1
ATOM 770 O O . THR A 1 101 ? 9.049 -0.877 -20.697 1.00 98.56 101 THR A O 1
ATOM 773 N N . SER A 1 102 ? 7.081 0.158 -20.421 1.00 98.25 102 SER A N 1
ATOM 774 C CA . SER A 1 102 ? 6.813 0.303 -21.862 1.00 98.25 102 SER A CA 1
ATOM 775 C C . SER A 1 102 ? 7.813 1.209 -22.599 1.00 98.25 102 SER A C 1
ATOM 777 O O . SER A 1 102 ? 7.879 1.186 -23.830 1.00 98.25 102 SER A O 1
ATOM 779 N N . ARG A 1 103 ? 8.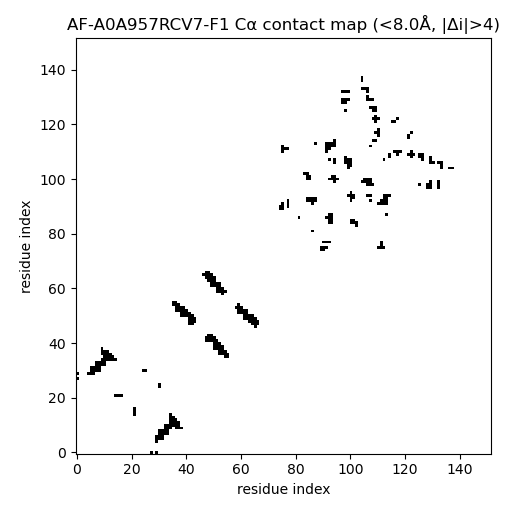638 1.984 -21.874 1.00 98.00 103 ARG A N 1
ATOM 780 C CA . ARG A 1 103 ? 9.639 2.884 -22.455 1.00 98.00 103 ARG A CA 1
ATOM 781 C C . ARG A 1 103 ? 11.071 2.384 -22.213 1.00 98.00 103 ARG A C 1
ATOM 783 O O . ARG A 1 103 ? 11.525 2.364 -21.068 1.00 98.00 103 ARG A O 1
ATOM 790 N N . PRO A 1 104 ? 11.841 2.066 -23.275 1.00 96.50 104 PRO A N 1
ATOM 791 C CA . PRO A 1 104 ? 13.226 1.621 -23.138 1.00 96.50 104 PRO A CA 1
ATOM 792 C C . PRO A 1 104 ? 14.098 2.604 -22.351 1.00 96.50 104 PRO A C 1
ATOM 794 O O . PRO A 1 104 ? 14.106 3.808 -22.621 1.00 96.50 104 PRO A O 1
ATOM 797 N N . GLY A 1 105 ? 14.864 2.074 -21.397 1.00 96.00 105 GLY A N 1
ATOM 798 C CA . GLY A 1 105 ? 15.710 2.863 -20.502 1.00 96.00 105 GLY A CA 1
ATOM 799 C C . GLY A 1 105 ? 14.999 3.418 -19.267 1.00 96.00 105 GLY A C 1
ATOM 800 O O . GLY A 1 105 ? 15.670 4.020 -18.432 1.00 96.00 105 GLY A O 1
ATOM 801 N N . ILE A 1 106 ? 13.685 3.208 -19.125 1.00 98.00 106 ILE A N 1
ATOM 802 C CA . ILE A 1 106 ? 12.934 3.518 -17.906 1.00 98.00 106 ILE A CA 1
ATOM 803 C C . ILE A 1 106 ? 12.545 2.213 -17.214 1.00 98.00 1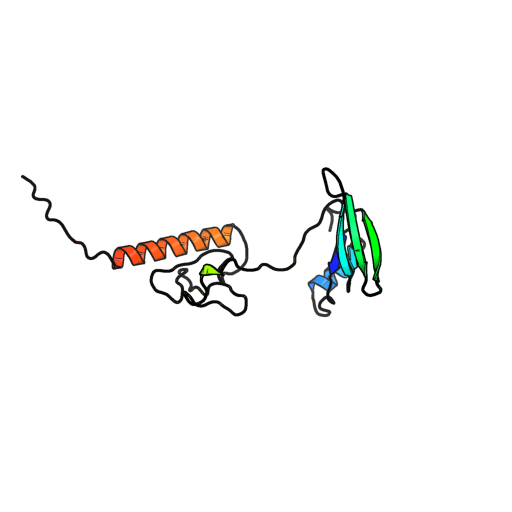06 ILE A C 1
ATOM 805 O O . ILE A 1 106 ? 11.940 1.322 -17.817 1.00 98.00 106 ILE A O 1
ATOM 809 N N . TYR A 1 107 ? 12.882 2.142 -15.931 1.00 98.25 107 TYR A N 1
ATOM 810 C CA . TYR A 1 107 ? 12.623 1.012 -15.050 1.00 98.25 107 TYR A CA 1
ATOM 811 C C . TYR A 1 107 ? 11.904 1.508 -13.799 1.00 98.25 107 TYR A C 1
ATOM 813 O O . TYR A 1 107 ? 12.094 2.657 -13.392 1.00 98.25 107 TYR A O 1
ATOM 821 N N . ALA A 1 108 ? 11.099 0.647 -13.188 1.00 98.06 108 ALA A N 1
ATOM 822 C CA . ALA A 1 108 ? 10.387 0.952 -11.953 1.00 98.06 108 ALA A CA 1
ATOM 823 C C . ALA A 1 108 ? 10.416 -0.252 -11.000 1.00 98.06 108 ALA A C 1
ATOM 825 O O . ALA A 1 108 ? 10.602 -1.392 -11.426 1.00 98.06 108 ALA A O 1
ATOM 826 N N . ALA A 1 109 ? 10.273 0.014 -9.702 1.00 98.00 109 ALA A N 1
ATOM 827 C CA . ALA A 1 109 ? 10.345 -0.990 -8.646 1.00 98.00 109 ALA A CA 1
ATOM 828 C C . ALA A 1 109 ? 9.525 -0.577 -7.418 1.00 98.00 109 ALA A C 1
ATOM 830 O O . ALA A 1 109 ? 9.363 0.617 -7.156 1.00 98.00 109 ALA A O 1
ATOM 831 N N . GLY A 1 110 ? 9.075 -1.567 -6.642 1.00 97.19 110 GLY A N 1
ATOM 832 C CA . GLY A 1 110 ? 8.302 -1.363 -5.416 1.00 97.19 110 GLY A CA 1
ATOM 833 C C . GLY A 1 110 ? 6.843 -0.989 -5.675 1.00 97.19 110 GLY A C 1
ATOM 834 O O . GLY A 1 110 ? 6.341 -1.147 -6.788 1.00 97.19 110 GLY A O 1
ATOM 835 N N . ASP A 1 111 ? 6.180 -0.466 -4.646 1.00 96.19 111 ASP A N 1
ATOM 836 C CA . ASP A 1 111 ? 4.719 -0.268 -4.575 1.00 96.19 111 ASP A CA 1
ATOM 837 C C . ASP A 1 111 ? 4.147 0.675 -5.651 1.00 96.19 111 ASP A C 1
ATOM 839 O O . ASP A 1 111 ? 2.947 0.709 -5.901 1.00 96.19 111 ASP A O 1
ATOM 843 N N . VAL A 1 112 ? 5.006 1.436 -6.339 1.00 96.44 112 VAL A N 1
ATOM 844 C CA . VAL A 1 112 ? 4.607 2.256 -7.495 1.00 96.44 112 VAL A CA 1
ATOM 845 C C . VAL A 1 112 ? 4.273 1.412 -8.735 1.00 96.44 112 VAL A C 1
ATOM 847 O O . VAL A 1 112 ? 3.716 1.929 -9.702 1.00 96.44 112 VAL A O 1
ATOM 850 N N . THR A 1 113 ? 4.641 0.130 -8.734 1.00 97.06 113 THR A N 1
ATOM 851 C CA . THR A 1 113 ? 4.487 -0.803 -9.856 1.00 97.06 113 THR A CA 1
ATOM 852 C C . THR A 1 113 ? 3.349 -1.795 -9.632 1.00 97.06 113 THR A C 1
ATOM 854 O O . THR A 1 113 ? 2.806 -1.906 -8.539 1.00 97.06 113 THR A O 1
ATOM 857 N N . ASN A 1 114 ? 3.005 -2.567 -10.661 1.00 95.44 114 ASN A N 1
ATOM 858 C CA . ASN A 1 114 ? 2.067 -3.689 -10.572 1.00 95.44 114 ASN A CA 1
ATOM 859 C C . ASN A 1 114 ? 2.664 -4.967 -9.928 1.00 95.44 114 ASN A C 1
ATOM 861 O O . ASN A 1 114 ? 2.148 -6.065 -10.153 1.00 95.44 114 ASN A O 1
ATOM 865 N N . SER A 1 115 ? 3.748 -4.847 -9.155 1.00 91.50 115 SER A N 1
ATOM 866 C CA . SER A 1 115 ? 4.364 -5.959 -8.425 1.00 91.50 115 SER A CA 1
ATOM 867 C C . SER A 1 115 ? 3.456 -6.552 -7.344 1.00 91.50 115 SER A C 1
ATOM 869 O O . SER A 1 115 ? 2.552 -5.910 -6.810 1.00 91.50 115 SER A O 1
ATOM 871 N N . TYR A 1 116 ? 3.710 -7.819 -7.007 1.00 88.31 116 TYR A N 1
ATOM 872 C CA . TYR A 1 116 ? 2.925 -8.549 -6.016 1.00 88.31 116 TYR A CA 1
ATOM 873 C C . TYR A 1 116 ? 3.263 -8.115 -4.583 1.00 88.31 116 TYR A C 1
ATOM 875 O O . TYR A 1 116 ? 4.312 -8.484 -4.064 1.00 88.31 116 TYR A O 1
ATOM 883 N N . ALA A 1 117 ? 2.292 -7.470 -3.935 1.00 86.75 117 ALA A N 1
ATOM 884 C CA . ALA A 1 117 ? 2.264 -7.093 -2.522 1.00 86.75 117 ALA A CA 1
ATOM 885 C C . ALA A 1 117 ? 3.203 -5.949 -2.102 1.00 86.75 117 ALA A C 1
ATOM 887 O O . ALA A 1 117 ? 4.384 -5.893 -2.436 1.00 86.75 117 ALA A O 1
ATOM 888 N N . GLU A 1 118 ? 2.655 -5.077 -1.262 1.00 91.25 118 GLU A N 1
ATOM 889 C CA . GLU A 1 118 ? 3.296 -3.866 -0.750 1.00 91.25 118 GLU A CA 1
ATOM 890 C C . GLU A 1 118 ? 4.095 -4.211 0.511 1.00 91.25 118 GLU A C 1
ATOM 892 O O . GLU A 1 118 ? 3.673 -3.992 1.648 1.00 91.25 118 GLU A O 1
ATOM 897 N N . GLN A 1 119 ? 5.217 -4.907 0.317 1.00 95.19 119 GLN A N 1
ATOM 898 C CA . GLN A 1 119 ? 6.088 -5.372 1.395 1.00 95.19 119 GLN A CA 1
ATOM 899 C C . GLN A 1 119 ? 7.521 -4.912 1.158 1.00 95.19 119 GLN A C 1
ATOM 901 O O . GLN A 1 119 ? 8.056 -5.038 0.058 1.00 95.19 119 GLN A O 1
ATOM 906 N N . VAL A 1 120 ? 8.194 -4.481 2.229 1.00 96.06 120 VAL A N 1
ATOM 907 C CA . VAL A 1 120 ? 9.565 -3.942 2.163 1.00 96.06 120 VAL A CA 1
ATOM 908 C C . VAL A 1 120 ? 10.522 -4.888 1.431 1.00 96.06 120 VAL A C 1
ATOM 910 O O . VAL A 1 120 ? 11.278 -4.455 0.568 1.00 96.06 120 VAL A O 1
ATOM 913 N N . LEU A 1 121 ? 10.481 -6.189 1.734 1.00 97.12 121 LEU A N 1
ATOM 914 C CA . LEU A 1 121 ? 11.381 -7.163 1.106 1.00 97.12 121 LEU A CA 1
ATOM 915 C C . LEU A 1 121 ? 11.065 -7.404 -0.375 1.00 97.12 121 LEU A C 1
ATOM 917 O O . LEU A 1 121 ? 11.987 -7.643 -1.154 1.00 97.12 121 LEU A O 1
ATOM 921 N N . VAL A 1 122 ? 9.792 -7.305 -0.768 1.00 96.50 122 VAL A N 1
ATOM 922 C CA . VAL A 1 122 ? 9.396 -7.365 -2.181 1.00 96.50 122 VAL A CA 1
ATOM 923 C C . VAL A 1 122 ? 9.963 -6.152 -2.911 1.00 96.50 122 VAL A C 1
ATOM 925 O O . VAL A 1 122 ? 10.676 -6.318 -3.899 1.00 96.50 122 VAL A O 1
ATOM 928 N N . ALA A 1 123 ? 9.750 -4.948 -2.373 1.00 97.19 123 ALA A N 1
ATOM 929 C CA . ALA A 1 123 ? 10.258 -3.713 -2.961 1.00 97.19 123 ALA A CA 1
ATOM 930 C C . ALA A 1 123 ? 11.793 -3.704 -3.081 1.00 97.19 123 ALA A C 1
ATOM 932 O O . ALA A 1 123 ? 12.333 -3.255 -4.092 1.00 97.19 123 ALA A O 1
ATOM 933 N N . VAL A 1 124 ? 12.510 -4.252 -2.091 1.00 97.94 124 VAL A N 1
ATOM 934 C CA . VAL A 1 124 ? 13.973 -4.421 -2.151 1.00 97.94 124 VAL A CA 1
ATOM 935 C C . VAL A 1 124 ? 14.382 -5.357 -3.292 1.00 97.94 124 VAL A C 1
ATOM 937 O O . VAL A 1 124 ? 15.296 -5.031 -4.053 1.00 97.94 124 VAL A O 1
ATOM 940 N N . GLY A 1 125 ? 13.707 -6.501 -3.438 1.00 97.31 125 GLY A N 1
ATOM 941 C CA . GLY A 1 125 ? 13.965 -7.443 -4.529 1.00 97.31 125 GLY A CA 1
ATOM 942 C C . GLY A 1 125 ? 13.706 -6.827 -5.906 1.00 97.31 125 GLY A C 1
ATOM 943 O O . GLY A 1 125 ? 14.538 -6.942 -6.809 1.00 97.31 125 GLY A O 1
ATOM 944 N N . ASP A 1 126 ? 12.597 -6.104 -6.047 1.00 97.88 126 ASP A N 1
ATOM 945 C CA . ASP A 1 126 ? 12.275 -5.369 -7.268 1.00 97.88 126 ASP A CA 1
ATOM 946 C C . ASP A 1 126 ? 13.301 -4.285 -7.582 1.00 97.88 126 ASP A C 1
ATOM 948 O O . ASP A 1 126 ? 13.713 -4.148 -8.734 1.00 97.88 126 ASP A O 1
ATOM 952 N N . GLY A 1 127 ? 13.762 -3.553 -6.567 1.00 98.31 127 GLY A N 1
ATOM 953 C CA . GLY A 1 127 ? 14.787 -2.526 -6.719 1.00 98.31 127 GLY A CA 1
ATOM 954 C C . GLY A 1 127 ? 16.095 -3.099 -7.259 1.00 98.31 127 GLY A C 1
ATOM 955 O O . GLY A 1 127 ? 16.656 -2.563 -8.215 1.00 98.31 127 GLY A O 1
ATOM 956 N N . ALA A 1 128 ? 16.555 -4.226 -6.706 1.00 98.25 128 ALA A N 1
ATOM 957 C CA . ALA A 1 128 ? 17.764 -4.901 -7.176 1.00 98.25 128 ALA A CA 1
ATOM 958 C C . ALA A 1 128 ? 17.645 -5.337 -8.648 1.00 98.25 128 ALA A C 1
ATOM 960 O O . ALA A 1 128 ? 18.540 -5.095 -9.458 1.00 98.25 128 ALA A O 1
ATOM 961 N N . LYS A 1 129 ? 16.507 -5.932 -9.007 1.00 97.00 129 LYS A N 1
ATOM 962 C CA . LYS A 1 129 ? 16.177 -6.407 -10.356 1.00 97.00 129 LYS A CA 1
ATOM 963 C C . LYS A 1 129 ? 16.106 -5.276 -11.388 1.00 97.00 129 LYS A C 1
ATOM 965 O O . LYS A 1 129 ? 16.723 -5.371 -12.451 1.00 97.00 129 LYS A O 1
ATOM 970 N N . ALA A 1 130 ? 15.407 -4.190 -11.058 1.00 98.31 130 ALA A N 1
ATOM 971 C CA . ALA A 1 130 ? 15.303 -3.006 -11.905 1.00 98.31 130 ALA A CA 1
ATOM 972 C C . ALA A 1 130 ? 16.670 -2.328 -12.090 1.00 98.31 130 ALA A C 1
ATOM 974 O O . ALA A 1 130 ? 17.026 -1.952 -13.207 1.00 98.31 130 ALA A O 1
ATOM 975 N N . ALA A 1 131 ? 17.474 -2.233 -11.024 1.00 98.56 131 ALA A N 1
ATOM 976 C CA . ALA A 1 131 ? 18.814 -1.654 -11.082 1.00 98.56 131 ALA A CA 1
ATOM 977 C C . ALA A 1 131 ? 19.765 -2.460 -11.983 1.00 98.56 131 ALA A C 1
ATOM 979 O O . ALA A 1 131 ? 20.463 -1.875 -12.811 1.00 98.56 131 ALA A O 1
ATOM 980 N N . LEU A 1 132 ? 19.770 -3.794 -11.868 1.00 98.31 132 LEU A N 1
ATOM 981 C CA . LEU A 1 132 ? 20.568 -4.664 -12.740 1.00 98.31 132 LEU A CA 1
ATOM 982 C C . LEU A 1 132 ? 20.135 -4.544 -14.206 1.00 98.31 132 LEU A C 1
ATOM 984 O O . LEU A 1 132 ? 20.979 -4.424 -15.090 1.00 98.31 132 LEU A O 1
ATOM 988 N N . SER A 1 133 ? 18.830 -4.481 -14.463 1.00 98.25 133 SER A N 1
ATOM 989 C CA . SER A 1 133 ? 18.297 -4.337 -15.822 1.00 98.25 133 SER A CA 1
ATOM 990 C C . SER 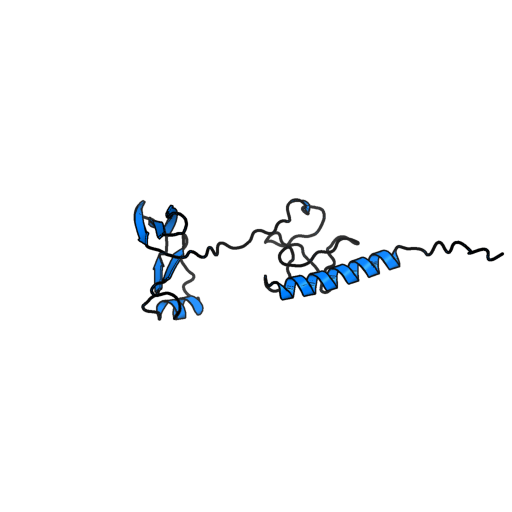A 1 133 ? 18.639 -2.978 -16.440 1.00 98.25 133 SER A C 1
ATOM 992 O O . SER A 1 133 ? 19.034 -2.900 -17.605 1.00 98.25 133 SER A O 1
ATOM 994 N N . ALA A 1 134 ? 18.563 -1.903 -15.651 1.00 98.06 134 ALA A N 1
ATOM 995 C CA . ALA A 1 134 ? 19.014 -0.579 -16.066 1.00 98.06 134 ALA A CA 1
ATOM 996 C C . ALA A 1 134 ? 20.522 -0.559 -16.358 1.00 98.06 134 ALA A C 1
ATOM 998 O O . ALA A 1 134 ? 20.957 0.031 -17.349 1.00 98.06 134 ALA A O 1
ATOM 999 N N . TYR A 1 135 ? 21.322 -1.235 -15.532 1.00 97.12 135 TYR A N 1
ATOM 1000 C CA . TYR A 1 135 ? 22.759 -1.373 -15.744 1.00 97.12 135 TYR A CA 1
ATOM 1001 C C . TYR A 1 135 ? 23.085 -2.112 -17.052 1.00 97.12 135 TYR A C 1
ATOM 1003 O O . TYR A 1 135 ? 23.872 -1.607 -17.856 1.00 97.12 135 TYR A O 1
ATOM 1011 N N . GLU A 1 136 ? 22.439 -3.252 -17.317 1.00 96.31 136 GLU A N 1
ATOM 1012 C CA . GLU A 1 136 ? 22.581 -3.996 -18.577 1.00 96.31 136 GLU A CA 1
ATOM 1013 C C . GLU A 1 136 ? 22.216 -3.136 -19.796 1.00 96.31 136 GLU A C 1
ATOM 1015 O O . GLU A 1 136 ? 22.955 -3.100 -20.787 1.00 96.31 136 GLU A O 1
ATOM 1020 N N . TYR A 1 137 ? 21.119 -2.377 -19.710 1.00 96.25 137 TYR A N 1
ATOM 1021 C CA . TYR A 1 137 ? 20.721 -1.446 -20.763 1.00 96.25 137 TYR A CA 1
ATOM 1022 C C . TYR A 1 137 ? 21.806 -0.401 -21.036 1.00 96.25 137 TYR A C 1
ATOM 1024 O O . TYR A 1 137 ? 22.182 -0.197 -22.191 1.00 96.25 137 TYR A O 1
ATOM 1032 N N . LEU A 1 138 ? 22.376 0.217 -19.997 1.00 95.62 138 LEU A N 1
ATOM 1033 C CA . LEU A 1 138 ? 23.454 1.197 -20.152 1.00 95.62 138 LEU A CA 1
ATOM 1034 C C . LEU A 1 138 ? 24.721 0.591 -20.771 1.00 95.62 138 LEU A C 1
ATOM 1036 O O . LEU A 1 138 ? 25.338 1.230 -21.628 1.00 95.62 138 LEU A O 1
ATOM 1040 N N . LEU A 1 139 ? 25.096 -0.632 -20.385 1.00 94.50 139 LEU A N 1
ATOM 1041 C CA . LEU A 1 139 ? 26.232 -1.334 -20.988 1.00 94.50 139 LEU A CA 1
ATOM 1042 C C . LEU A 1 139 ? 26.016 -1.583 -22.481 1.00 94.50 139 LEU A C 1
ATOM 1044 O O . LEU A 1 139 ? 26.913 -1.310 -23.273 1.00 94.50 139 LEU A O 1
ATOM 1048 N N . SER A 1 140 ? 24.816 -2.014 -22.880 1.00 89.94 140 SER A N 1
ATOM 1049 C CA . SER A 1 140 ? 24.489 -2.251 -24.294 1.00 89.94 140 SER A CA 1
ATOM 1050 C C . SER A 1 140 ? 24.513 -0.976 -25.153 1.00 89.94 140 SER A C 1
ATOM 1052 O O . SER A 1 140 ? 24.702 -1.038 -26.367 1.00 89.94 140 SER A O 1
ATOM 1054 N N . ARG A 1 141 ? 24.339 0.198 -24.527 1.00 85.56 141 ARG A N 1
ATOM 1055 C CA . ARG A 1 141 ? 24.319 1.514 -25.190 1.00 85.56 141 ARG A CA 1
ATOM 1056 C C . ARG A 1 141 ? 25.698 2.161 -25.272 1.00 85.56 141 ARG A C 1
ATOM 1058 O O . ARG A 1 141 ? 25.894 3.058 -26.093 1.00 85.56 141 ARG A O 1
ATOM 1065 N N . ARG A 1 142 ? 26.667 1.713 -24.469 1.00 71.25 142 ARG A N 1
ATOM 1066 C CA . ARG A 1 142 ? 28.072 2.082 -24.650 1.00 71.25 142 ARG A CA 1
ATOM 1067 C C . ARG A 1 142 ? 28.638 1.289 -25.828 1.00 71.25 142 ARG A C 1
ATOM 1069 O 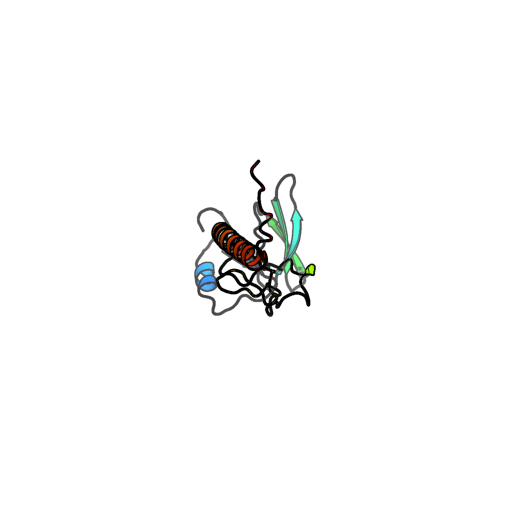O . ARG A 1 142 ? 29.153 0.190 -25.657 1.00 71.25 142 ARG A O 1
ATOM 1076 N N . GLN A 1 143 ? 28.626 1.880 -27.025 1.00 59.81 143 GLN A N 1
ATOM 1077 C CA . GLN A 1 143 ? 29.688 1.568 -27.982 1.00 59.81 143 GLN A CA 1
ATOM 1078 C C . GLN A 1 143 ? 31.005 1.862 -27.257 1.00 59.81 143 GLN A C 1
ATOM 1080 O O . GLN A 1 143 ? 31.226 2.995 -26.828 1.00 59.81 143 GLN A O 1
ATOM 1085 N N . PHE A 1 144 ? 31.843 0.848 -27.042 1.00 54.3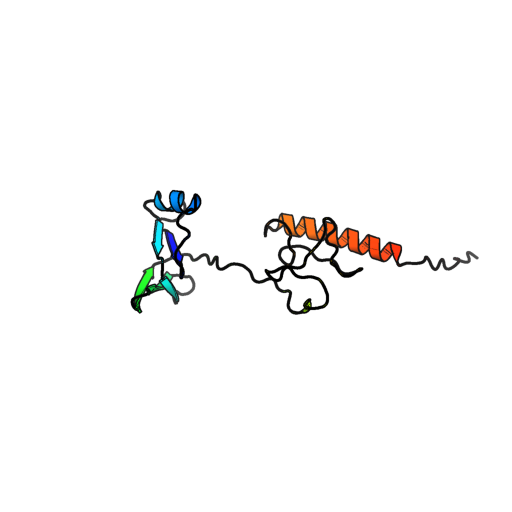1 144 PHE A N 1
ATOM 1086 C CA . PHE A 1 144 ? 33.199 1.060 -26.554 1.00 54.31 144 PHE A CA 1
ATOM 1087 C C . PHE A 1 144 ? 33.894 2.031 -27.516 1.00 54.31 144 PHE A C 1
ATOM 1089 O O . PHE A 1 144 ? 34.377 1.630 -28.572 1.00 54.31 144 PHE A O 1
ATOM 1096 N N . VAL A 1 145 ? 33.982 3.311 -27.151 1.00 53.91 145 VAL A N 1
ATOM 1097 C CA . VAL A 1 145 ? 35.049 4.167 -27.662 1.00 53.91 145 VAL A CA 1
ATOM 1098 C C . VAL A 1 145 ? 36.294 3.683 -26.934 1.00 53.91 145 VAL A C 1
ATOM 1100 O O . VAL A 1 145 ? 36.653 4.193 -25.874 1.00 53.91 145 VAL A O 1
ATOM 1103 N N . ALA A 1 146 ? 36.897 2.611 -27.446 1.00 50.38 146 ALA A N 1
ATOM 1104 C CA . ALA A 1 146 ? 38.228 2.214 -27.038 1.00 50.38 146 ALA A CA 1
ATOM 1105 C C . ALA A 1 146 ? 39.155 3.367 -27.430 1.00 50.38 146 ALA A C 1
ATOM 1107 O O . ALA A 1 146 ? 39.524 3.507 -28.594 1.00 50.38 146 ALA A O 1
ATOM 1108 N N . GLN A 1 147 ? 39.490 4.240 -26.481 1.00 52.38 147 GLN A N 1
ATOM 1109 C CA . GLN A 1 147 ? 40.648 5.093 -26.682 1.00 52.38 147 GLN A CA 1
ATOM 1110 C C . GLN A 1 147 ? 41.875 4.180 -26.651 1.00 52.38 147 GLN A C 1
ATOM 1112 O O . GLN A 1 147 ? 42.043 3.448 -25.671 1.00 52.38 147 GLN A O 1
ATOM 1117 N N . PRO A 1 148 ? 42.715 4.167 -27.701 1.00 47.97 148 PRO A N 1
ATOM 1118 C CA . PRO A 1 148 ? 43.958 3.427 -27.645 1.00 47.97 148 PRO A CA 1
ATOM 1119 C C . PRO A 1 148 ? 44.812 4.073 -26.557 1.00 47.97 148 PRO A C 1
ATOM 1121 O O . PRO A 1 148 ? 45.258 5.213 -26.690 1.00 47.97 148 PRO A O 1
ATOM 1124 N N . VAL A 1 149 ? 45.009 3.352 -25.455 1.00 55.28 149 VAL A N 1
ATOM 1125 C CA . VAL A 1 149 ? 46.015 3.709 -24.460 1.00 55.28 149 VAL A CA 1
ATOM 1126 C C . VAL A 1 149 ? 47.360 3.532 -25.152 1.00 55.28 149 VAL A C 1
ATOM 1128 O O . VAL A 1 149 ? 47.853 2.417 -25.312 1.00 55.28 149 VAL A O 1
ATOM 1131 N N . LEU A 1 150 ? 47.914 4.639 -25.641 1.00 52.81 150 LEU A N 1
ATOM 1132 C CA . LEU A 1 150 ? 49.257 4.681 -26.192 1.00 52.81 150 LEU A CA 1
ATOM 1133 C C . LEU A 1 150 ? 50.225 4.557 -25.011 1.00 52.81 150 LEU A C 1
ATOM 1135 O O . LEU A 1 150 ? 50.544 5.542 -24.349 1.00 52.81 150 LEU A O 1
ATOM 1139 N N . VAL A 1 151 ? 50.640 3.330 -24.707 1.00 48.44 151 VAL A N 1
ATOM 1140 C CA . VAL A 1 151 ? 51.746 3.092 -23.779 1.00 48.44 151 VAL A CA 1
ATOM 1141 C C . VAL A 1 151 ? 53.022 3.539 -24.495 1.00 48.44 151 VAL A C 1
ATOM 1143 O O . VAL A 1 151 ? 53.398 2.953 -25.511 1.00 48.44 151 VAL A O 1
ATOM 1146 N N . ARG A 1 152 ? 53.630 4.624 -24.008 1.00 48.06 152 ARG A N 1
ATOM 1147 C CA . ARG A 1 152 ? 55.037 4.953 -24.258 1.00 48.06 152 ARG A CA 1
ATOM 1148 C C . ARG A 1 152 ? 55.878 4.419 -23.113 1.00 48.06 152 ARG A C 1
ATOM 1150 O O . ARG A 1 152 ? 55.397 4.527 -21.964 1.00 48.06 152 ARG A O 1
#

Radius of gyration: 24.62 Å; Cα contacts (8 Å, |Δi|>4): 205; chains: 1; bounding box: 84×30×53 Å

Nearest PDB structures (foldseek):
  1fl2-assembly1_A  TM=8.740E-01  e=8.592E-12  Escherichia coli
  1hyu-assembly1_A  TM=9.097E-01  e=1.550E-11  Salmonella enterica subsp. enterica serovar Typhimurium
  4gcm-assembly1_A  TM=8.779E-01  e=1.640E-10  Staphylococcus aureus subsp. aureus MW2
  7aaw-assembly1_B  TM=8.692E-01  e=1.172E-09  Bacillus cereus ATCC 14579
  2qae-assembly1_B  TM=6.013E-01  e=2.347E-06  Trypanosoma cruzi

pLDDT: mean 91.31, std 12.11, range [47.97, 98.56]

Secondary structure (DSSP, 8-state):
--S-S-EEEE-SSPPPTT-HHHHHHHT-TTEEEE-SEEEEEEE-SSS--EEEEEETTS-EEEEE-S----------S-GGGTTTS-B-TTSPBP--TT-B-SSTT-B--STTBS-S---HHHHHHHHHHHHHHHHHHHHHH-----------

Sequence (152 aa):
ATLASRVFLVSQDPLPTDSPWLDKIRHFDNVVILEDTTVVSVGGSPHLEEMTVRRANGRKETIAVKGMFVELGLIPNTGLLHGIVDLDEHGRVVVDCRGATSRPGIYAAGDVTNSYAEQVLVAVGDGAKAALSAYEYLLSRRQFVAQPVLVR

Solvent-accessible surf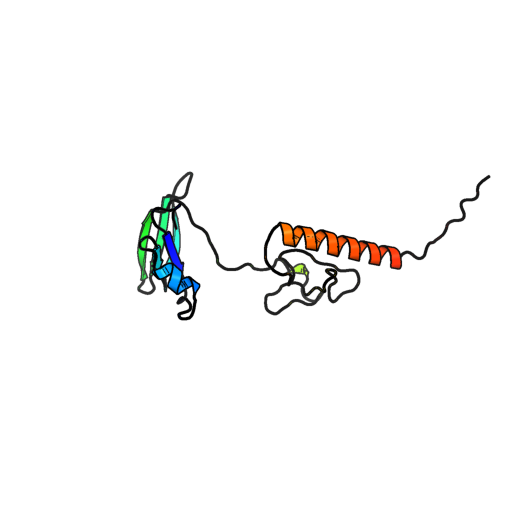ace area (backbone atoms only — not comparable to full-atom values): 9338 Å² total; per-residue (Å²): 130,88,89,55,90,61,46,76,50,72,28,62,54,81,73,71,88,89,34,78,61,53,58,58,51,71,72,37,92,47,52,44,79,36,59,40,22,40,81,76,48,73,44,64,80,100,49,60,45,29,37,30,35,32,37,78,89,66,53,70,51,78,44,82,36,76,75,87,84,88,87,83,79,84,79,42,90,36,83,92,38,70,90,66,44,51,56,48,100,76,46,22,38,45,55,52,100,48,15,44,38,78,31,91,96,44,61,53,48,27,74,45,26,72,64,85,64,88,40,73,70,47,26,52,52,33,41,54,41,16,50,53,46,51,50,52,53,53,55,75,66,52,73,80,78,74,72,80,80,80,83,126